Protein AF-A0A4U7J6J8-F1 (afdb_monomer_lite)

Sequence (63 aa):
MPELRQKEIKYRNCSYFYSAYIEQGILVNSGYNCRHPKQEEVVTEEGQEIGNCYSWSCPLCIK

Structure (mmCIF, N/CA/C/O backbone):
data_AF-A0A4U7J6J8-F1
#
_entry.id   AF-A0A4U7J6J8-F1
#
loop_
_atom_site.group_PDB
_atom_site.id
_atom_site.type_symbol
_atom_site.label_atom_id
_atom_site.label_alt_id
_atom_site.label_comp_id
_atom_site.label_asym_id
_atom_site.label_entity_id
_atom_site.label_seq_id
_atom_site.pdbx_PDB_ins_code
_atom_site.Cartn_x
_atom_site.Cartn_y
_atom_site.Cartn_z
_atom_site.occupancy
_atom_site.B_iso_or_equiv
_atom_site.auth_seq_id
_atom_site.auth_comp_id
_atom_site.auth_asym_id
_atom_site.auth_atom_id
_atom_site.pdbx_PDB_model_num
ATOM 1 N N . MET A 1 1 ? 23.788 11.935 10.559 1.00 38.94 1 MET A N 1
ATOM 2 C CA . MET A 1 1 ? 23.007 10.685 10.663 1.00 38.94 1 MET A CA 1
ATOM 3 C C . MET A 1 1 ? 22.586 10.256 9.260 1.00 38.94 1 MET A C 1
ATOM 5 O O . MET A 1 1 ? 21.708 10.899 8.699 1.00 38.94 1 MET A O 1
ATOM 9 N N . PRO A 1 2 ? 23.269 9.287 8.625 1.00 41.19 2 PRO A N 1
ATOM 10 C CA . PRO A 1 2 ? 23.113 8.996 7.198 1.00 41.19 2 PRO A CA 1
ATOM 11 C C . PRO A 1 2 ? 22.158 7.820 6.897 1.00 41.19 2 PRO A C 1
ATOM 13 O O . PRO A 1 2 ? 22.396 7.082 5.948 1.00 41.19 2 PRO A O 1
ATOM 16 N N . G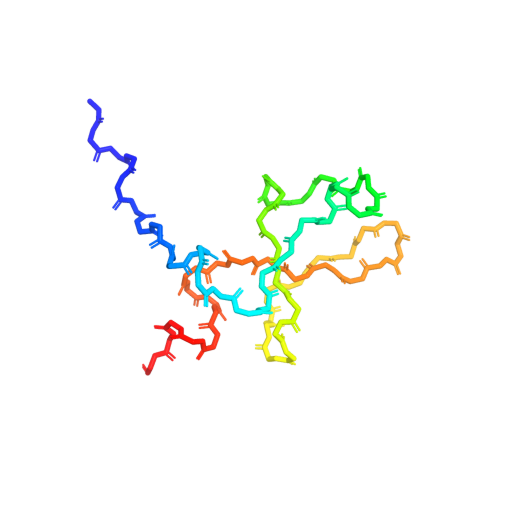LU A 1 3 ? 21.077 7.638 7.664 1.00 43.41 3 GLU A N 1
ATOM 17 C CA . GLU A 1 3 ? 20.218 6.437 7.563 1.00 43.41 3 GLU A CA 1
ATOM 18 C C . GLU A 1 3 ? 18.874 6.643 6.839 1.00 43.41 3 GLU A C 1
ATOM 20 O O . GLU A 1 3 ? 18.170 5.682 6.556 1.00 43.41 3 GLU A O 1
ATOM 25 N N . LEU A 1 4 ? 18.534 7.863 6.412 1.00 46.97 4 LEU A N 1
ATOM 26 C CA . LEU A 1 4 ? 17.246 8.149 5.750 1.00 46.97 4 LEU A CA 1
ATOM 27 C C . LEU A 1 4 ? 17.218 7.868 4.233 1.00 46.97 4 LEU A C 1
ATOM 29 O O . LEU A 1 4 ? 16.348 8.361 3.524 1.00 46.97 4 LEU A O 1
ATOM 33 N N . ARG A 1 5 ? 18.168 7.089 3.698 1.00 44.38 5 ARG A N 1
ATOM 34 C CA . ARG A 1 5 ? 18.278 6.803 2.251 1.00 44.38 5 ARG A CA 1
ATOM 35 C C . ARG A 1 5 ? 18.035 5.344 1.870 1.00 44.38 5 ARG A C 1
ATOM 37 O O . ARG A 1 5 ? 18.537 4.878 0.848 1.00 44.38 5 ARG A O 1
ATOM 44 N N . GLN A 1 6 ? 17.210 4.621 2.622 1.00 44.94 6 GLN A N 1
ATOM 45 C CA . GLN A 1 6 ? 16.639 3.373 2.116 1.00 44.94 6 GLN A CA 1
ATOM 46 C C . GLN A 1 6 ? 15.377 3.658 1.298 1.00 44.94 6 GLN A C 1
ATOM 48 O O . GLN A 1 6 ? 14.252 3.517 1.753 1.00 44.94 6 GLN A O 1
ATOM 53 N N . LYS A 1 7 ? 15.648 4.040 0.044 1.00 45.19 7 LYS A N 1
ATOM 54 C CA . LYS A 1 7 ? 14.882 3.651 -1.144 1.00 45.19 7 LYS A CA 1
ATOM 55 C C . LYS A 1 7 ? 13.396 3.980 -1.070 1.00 45.19 7 LYS A C 1
ATOM 57 O O . LYS A 1 7 ? 12.549 3.106 -0.896 1.00 45.19 7 LYS A O 1
ATOM 62 N N . GLU A 1 8 ? 13.100 5.248 -1.336 1.00 46.38 8 GLU A N 1
ATOM 63 C CA . GLU A 1 8 ? 11.820 5.617 -1.918 1.00 46.38 8 GLU A CA 1
ATOM 64 C C . GLU A 1 8 ? 11.557 4.684 -3.107 1.00 46.38 8 GLU A C 1
ATOM 66 O O . GLU A 1 8 ? 12.243 4.738 -4.132 1.00 46.38 8 GLU A O 1
ATOM 71 N N . ILE A 1 9 ? 10.575 3.792 -2.981 1.00 50.75 9 ILE A N 1
ATOM 72 C CA . ILE A 1 9 ? 9.921 3.238 -4.162 1.00 50.75 9 ILE A CA 1
ATOM 73 C C . ILE A 1 9 ? 9.506 4.449 -5.001 1.00 50.75 9 ILE A C 1
ATOM 75 O O . ILE A 1 9 ? 9.253 5.534 -4.477 1.00 50.75 9 ILE A O 1
ATOM 79 N N . LYS A 1 10 ? 9.406 4.293 -6.316 1.00 53.50 10 LYS A N 1
ATOM 80 C CA . LYS A 1 10 ? 8.709 5.258 -7.172 1.00 53.50 10 LYS A CA 1
ATOM 81 C C . LYS A 1 10 ? 7.209 5.318 -6.801 1.00 53.50 10 LYS A C 1
ATOM 83 O O . LYS A 1 10 ? 6.369 5.043 -7.650 1.00 53.50 10 LYS A O 1
ATOM 88 N N . TYR A 1 11 ? 6.858 5.649 -5.553 1.00 54.97 11 TYR A N 1
ATOM 89 C CA . TYR A 1 11 ? 5.495 5.728 -5.029 1.00 54.97 11 TYR A CA 1
ATOM 90 C C . TYR A 1 11 ? 4.661 6.657 -5.909 1.00 54.97 11 TYR A C 1
ATOM 92 O O . TYR A 1 11 ? 3.536 6.325 -6.259 1.00 54.97 11 TYR A O 1
ATOM 100 N N . ARG A 1 12 ? 5.270 7.758 -6.385 1.00 58.78 12 ARG A N 1
ATOM 101 C CA . ARG A 1 12 ? 4.638 8.718 -7.302 1.00 58.78 12 ARG A CA 1
ATOM 102 C C . ARG A 1 12 ? 4.081 8.107 -8.592 1.00 58.78 12 ARG A C 1
ATOM 104 O O . ARG A 1 12 ? 3.158 8.684 -9.145 1.00 58.78 12 ARG A O 1
ATOM 111 N N . ASN A 1 13 ? 4.623 6.982 -9.066 1.00 72.25 13 ASN A N 1
ATOM 112 C CA . ASN A 1 13 ? 4.219 6.361 -10.334 1.00 72.25 13 ASN A CA 1
ATOM 113 C C . ASN A 1 13 ? 3.680 4.931 -10.158 1.00 72.25 13 ASN A C 1
ATOM 115 O O . ASN A 1 13 ? 3.505 4.222 -11.148 1.00 72.25 13 ASN A O 1
ATOM 119 N N . CYS A 1 14 ? 3.454 4.471 -8.926 1.00 83.00 14 CYS A N 1
ATOM 120 C CA . CYS A 1 14 ? 2.830 3.174 -8.700 1.00 83.00 14 CYS A CA 1
ATOM 121 C C . CYS A 1 14 ? 1.315 3.315 -8.888 1.00 83.00 14 CYS A C 1
ATOM 123 O O . CYS A 1 14 ? 0.644 3.921 -8.061 1.00 83.00 14 CYS A O 1
ATOM 125 N N . SER A 1 15 ? 0.761 2.721 -9.946 1.00 88.31 15 SER A N 1
ATOM 126 C CA . SER A 1 15 ? -0.687 2.746 -10.219 1.00 88.31 15 SER A CA 1
ATOM 127 C C . SER A 1 15 ? -1.535 2.020 -9.167 1.00 88.31 15 SER A C 1
ATOM 129 O O . SER A 1 15 ? -2.754 2.136 -9.181 1.00 88.31 15 SER A O 1
ATOM 131 N N . TYR A 1 16 ? -0.897 1.249 -8.285 1.00 92.25 16 TYR A N 1
ATOM 132 C CA . TYR A 1 16 ? -1.544 0.497 -7.209 1.00 92.25 16 TYR A CA 1
ATOM 133 C C . TYR A 1 16 ? -1.383 1.161 -5.840 1.00 92.25 16 TYR A C 1
ATOM 135 O O . TYR A 1 16 ? -1.907 0.643 -4.854 1.00 92.25 16 TYR A O 1
ATOM 143 N N . PHE A 1 17 ? -0.633 2.261 -5.758 1.00 92.00 17 PHE A N 1
ATOM 144 C CA . PHE A 1 17 ? -0.459 2.996 -4.516 1.00 92.00 17 PHE A CA 1
ATOM 145 C C . PHE A 1 17 ? -1.779 3.637 -4.086 1.00 92.00 17 PHE A C 1
ATOM 147 O O . PHE A 1 17 ? -2.488 4.228 -4.899 1.00 92.00 17 PHE A O 1
ATOM 154 N N . TYR A 1 18 ? -2.071 3.551 -2.794 1.00 93.44 18 TYR A N 1
ATOM 155 C CA . TYR A 1 18 ? -3.155 4.279 -2.148 1.00 93.44 18 TYR A CA 1
ATOM 156 C C . TYR A 1 18 ? -2.794 4.556 -0.685 1.00 93.44 18 TYR A C 1
ATOM 158 O O . TYR A 1 18 ? -1.797 4.043 -0.174 1.00 93.44 18 TYR A O 1
ATOM 166 N N . SER A 1 19 ? -3.612 5.357 -0.003 1.00 92.81 19 SER A N 1
ATOM 167 C CA . SER A 1 19 ? -3.478 5.591 1.434 1.00 92.81 19 SER A CA 1
ATOM 168 C C . SER A 1 19 ? -4.724 5.098 2.158 1.00 92.81 19 SER A C 1
ATOM 170 O O . SER A 1 19 ? -5.794 5.691 2.018 1.00 92.81 19 SER A O 1
ATOM 172 N N . ALA A 1 20 ? -4.585 4.032 2.952 1.00 94.88 20 ALA A N 1
ATOM 173 C CA . ALA A 1 20 ? -5.680 3.513 3.773 1.00 94.88 20 ALA A CA 1
ATOM 174 C C . ALA A 1 20 ? -6.140 4.549 4.809 1.00 94.88 20 ALA A C 1
ATOM 176 O O . ALA A 1 20 ? -7.326 4.650 5.103 1.00 94.88 20 ALA A O 1
ATOM 177 N N . TYR A 1 21 ? -5.229 5.407 5.275 1.00 94.62 21 TYR A N 1
ATOM 178 C CA . TYR A 1 21 ? -5.571 6.492 6.188 1.00 94.62 21 TYR A CA 1
ATOM 179 C C . TYR A 1 21 ? -6.525 7.510 5.550 1.00 94.62 21 TYR A C 1
ATOM 181 O O . TYR A 1 21 ? -7.509 7.899 6.168 1.00 94.62 21 TYR A O 1
ATOM 189 N N . ILE A 1 22 ? -6.272 7.913 4.300 1.00 93.56 22 ILE A N 1
ATOM 190 C CA . ILE A 1 22 ? -7.126 8.887 3.603 1.00 93.56 22 ILE A CA 1
ATOM 191 C C . ILE A 1 22 ? -8.482 8.273 3.240 1.00 93.56 22 ILE A C 1
ATOM 193 O O . ILE A 1 22 ? -9.503 8.943 3.353 1.00 93.56 22 ILE A O 1
ATOM 197 N N . GLU A 1 23 ? -8.500 7.018 2.786 1.00 94.44 23 GLU A N 1
ATOM 198 C CA . GLU A 1 23 ? -9.730 6.385 2.299 1.00 94.44 23 GLU A CA 1
ATOM 199 C C . GLU A 1 23 ? -10.604 5.796 3.415 1.00 94.44 23 GLU A C 1
ATOM 201 O O . GLU A 1 23 ? -11.824 5.757 3.275 1.00 94.44 23 GLU A O 1
ATOM 206 N N . GLN A 1 24 ? -9.993 5.307 4.496 1.00 93.00 24 GLN A N 1
ATOM 207 C CA . GLN A 1 24 ? -10.652 4.471 5.508 1.00 93.00 24 GLN A CA 1
ATOM 208 C C . GLN A 1 24 ? -10.353 4.916 6.949 1.00 93.00 24 GLN A C 1
ATOM 210 O O . GLN A 1 24 ? -10.962 4.397 7.873 1.00 93.00 24 GLN A O 1
ATOM 215 N N . GLY A 1 25 ? -9.433 5.862 7.171 1.00 94.75 25 GLY A N 1
ATOM 216 C CA . GLY A 1 25 ? -9.012 6.279 8.517 1.00 94.75 25 GLY A CA 1
ATOM 217 C C . GLY A 1 25 ? -8.011 5.337 9.197 1.00 94.75 25 GLY A C 1
ATOM 218 O O . GLY A 1 25 ? -7.569 5.619 10.308 1.00 94.75 25 GLY A O 1
ATOM 219 N N . ILE A 1 26 ? -7.592 4.262 8.524 1.00 94.44 26 ILE A N 1
ATOM 220 C CA . ILE A 1 26 ? -6.706 3.230 9.076 1.00 94.44 26 ILE A CA 1
ATOM 221 C C . ILE A 1 26 ? -5.237 3.621 8.858 1.00 94.44 26 ILE A C 1
ATOM 223 O O . ILE A 1 26 ? -4.751 3.678 7.723 1.00 94.44 26 ILE A O 1
ATOM 227 N N . LEU A 1 27 ? -4.502 3.887 9.943 1.00 93.25 27 LEU A N 1
ATOM 228 C CA . LEU A 1 27 ? -3.089 4.271 9.870 1.00 93.25 27 LEU A CA 1
ATOM 229 C C . LEU A 1 27 ? -2.163 3.051 9.937 1.00 93.25 27 LEU A C 1
ATOM 231 O O . LEU A 1 27 ? -1.730 2.630 11.004 1.00 93.25 27 LEU A O 1
ATOM 235 N N . VAL A 1 28 ? -1.794 2.547 8.761 1.0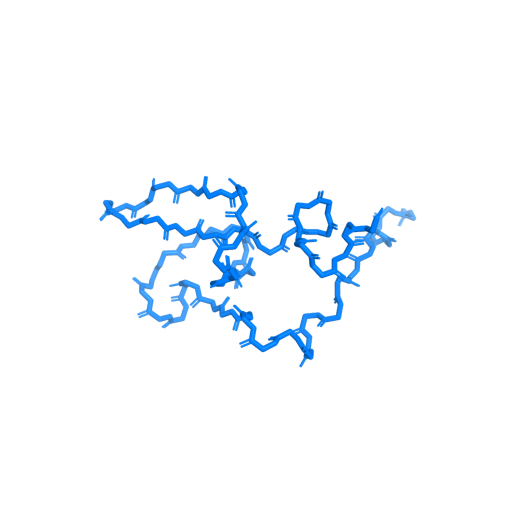0 90.44 28 VAL A N 1
ATOM 236 C CA . VAL A 1 28 ? -0.833 1.450 8.579 1.00 90.44 28 VAL A CA 1
ATOM 237 C C . VAL A 1 28 ? 0.286 1.895 7.645 1.00 90.44 28 VAL A C 1
ATOM 239 O O . VAL A 1 28 ? 0.035 2.594 6.661 1.00 90.44 28 VAL A O 1
ATOM 242 N N . ASN A 1 29 ? 1.525 1.480 7.935 1.00 89.38 29 ASN A N 1
ATOM 243 C CA . ASN A 1 29 ? 2.715 1.802 7.139 1.00 89.38 29 ASN A CA 1
ATOM 244 C C . ASN A 1 29 ? 2.827 3.298 6.799 1.00 89.38 29 ASN A C 1
ATOM 246 O O . ASN A 1 29 ? 3.090 3.687 5.660 1.00 89.38 29 ASN A O 1
ATOM 250 N N . SER A 1 30 ? 2.536 4.154 7.780 1.00 89.44 30 SER A N 1
ATOM 251 C CA . SER A 1 30 ? 2.557 5.613 7.623 1.00 89.44 30 SER A CA 1
ATOM 252 C C . SER A 1 30 ? 1.693 6.128 6.457 1.00 89.44 30 SER A C 1
ATOM 254 O O . SER A 1 30 ? 1.991 7.174 5.882 1.00 89.44 30 SER A O 1
ATOM 256 N N . GLY A 1 31 ? 0.645 5.386 6.081 1.00 89.75 31 GLY A N 1
ATOM 257 C CA . GLY A 1 31 ? -0.255 5.718 4.978 1.00 89.75 31 GLY A CA 1
ATOM 258 C C . GLY A 1 31 ? 0.266 5.361 3.582 1.00 89.75 31 GLY A C 1
ATOM 259 O O . GLY A 1 31 ? -0.324 5.823 2.606 1.00 89.75 31 GLY A O 1
ATOM 260 N N . TYR A 1 32 ? 1.345 4.575 3.472 1.00 90.31 32 TYR A N 1
ATOM 261 C CA . TYR A 1 32 ? 1.894 4.093 2.203 1.00 90.31 32 TYR A CA 1
ATOM 262 C C . TYR A 1 32 ? 1.410 2.670 1.908 1.00 90.31 32 TYR A C 1
ATOM 264 O O . TYR A 1 32 ? 2.074 1.683 2.232 1.00 90.31 32 TYR A O 1
ATOM 272 N N . ASN A 1 33 ? 0.255 2.541 1.265 1.00 93.12 33 ASN A N 1
ATOM 273 C CA . ASN A 1 33 ? -0.389 1.250 1.036 1.00 93.12 33 ASN A CA 1
ATOM 274 C C . ASN A 1 33 ? -0.434 0.905 -0.460 1.00 93.12 33 ASN A C 1
ATOM 276 O O . ASN A 1 33 ? -0.223 1.753 -1.330 1.00 93.12 33 ASN A O 1
ATOM 280 N N . CYS A 1 34 ? -0.627 -0.373 -0.780 1.00 92.12 34 CYS A N 1
ATOM 281 C CA . CYS A 1 34 ? -0.610 -0.874 -2.153 1.00 92.12 34 CYS A CA 1
ATOM 282 C C . CYS A 1 34 ? -1.712 -1.914 -2.374 1.00 92.12 34 CYS A C 1
ATOM 284 O O . CYS A 1 34 ? -1.824 -2.857 -1.598 1.00 92.12 34 CYS A O 1
ATOM 286 N N . ARG A 1 35 ? -2.482 -1.777 -3.460 1.00 92.94 35 ARG A N 1
ATOM 287 C CA . ARG A 1 35 ? -3.524 -2.734 -3.894 1.00 92.94 35 ARG A CA 1
ATOM 288 C C . ARG A 1 35 ? -3.038 -3.700 -4.971 1.00 92.94 35 ARG A C 1
ATOM 290 O O . ARG A 1 35 ? -3.839 -4.230 -5.737 1.00 92.94 35 ARG A O 1
ATOM 297 N N . HIS A 1 36 ? -1.725 -3.873 -5.119 1.00 91.94 36 HIS A N 1
ATOM 298 C CA . HIS A 1 36 ? -1.214 -4.800 -6.119 1.00 91.94 36 HIS A CA 1
ATOM 299 C C . HIS A 1 36 ? -1.695 -6.221 -5.759 1.00 91.94 36 HIS A C 1
ATOM 301 O O . HIS A 1 36 ? -1.413 -6.654 -4.646 1.00 91.94 36 HIS A O 1
ATOM 307 N N . PRO A 1 37 ? -2.347 -6.983 -6.663 1.00 91.81 37 PRO A N 1
ATOM 308 C CA . PRO A 1 37 ? -2.941 -8.292 -6.333 1.00 91.81 37 PRO A CA 1
ATOM 309 C C . PRO A 1 37 ? -1.953 -9.361 -5.846 1.00 91.81 37 PRO A C 1
ATOM 311 O O . PRO A 1 37 ? -2.352 -10.421 -5.386 1.00 91.81 37 PRO A O 1
ATOM 314 N N . LYS A 1 38 ? -0.656 -9.097 -6.014 1.00 91.12 38 LYS A N 1
ATOM 315 C CA . LYS A 1 38 ? 0.455 -9.949 -5.569 1.00 91.12 38 LYS A CA 1
ATOM 316 C C . LYS A 1 38 ? 1.248 -9.346 -4.398 1.00 91.12 38 LYS A C 1
ATOM 318 O O . LYS A 1 38 ? 2.386 -9.738 -4.197 1.00 91.12 38 LYS A O 1
ATOM 323 N N . GLN A 1 39 ? 0.736 -8.316 -3.720 1.00 90.44 39 GLN A N 1
ATOM 324 C CA . GLN A 1 39 ? 1.368 -7.827 -2.493 1.00 90.44 39 GLN A CA 1
ATOM 325 C C . GLN A 1 39 ? 1.121 -8.849 -1.381 1.00 90.44 39 GLN A C 1
ATOM 327 O O . GLN A 1 39 ? -0.028 -9.122 -1.055 1.00 90.44 39 GLN A O 1
ATOM 332 N N . GLU A 1 40 ? 2.193 -9.396 -0.824 1.00 90.69 40 GLU A N 1
ATOM 333 C CA . GLU A 1 40 ? 2.138 -10.430 0.215 1.00 90.69 40 GLU A CA 1
ATOM 334 C C . GLU A 1 40 ? 2.215 -9.840 1.630 1.00 90.69 40 GLU A C 1
ATOM 336 O O . GLU A 1 40 ? 1.669 -10.410 2.569 1.00 90.69 40 GLU A O 1
ATOM 341 N N . GLU A 1 41 ? 2.837 -8.668 1.789 1.00 92.44 41 GLU A N 1
ATOM 342 C CA . GLU A 1 41 ? 2.917 -7.953 3.067 1.00 92.44 41 GLU A CA 1
ATOM 343 C C . GLU A 1 41 ? 1.603 -7.220 3.329 1.00 92.44 41 GLU A C 1
ATOM 345 O O . GLU A 1 41 ? 1.463 -6.027 3.040 1.00 92.44 41 GLU A O 1
ATOM 350 N N . VAL A 1 42 ? 0.624 -7.956 3.840 1.00 94.25 42 VAL A N 1
ATOM 351 C CA . VAL A 1 42 ? -0.688 -7.444 4.234 1.00 94.25 42 VAL A CA 1
ATOM 352 C C . VAL A 1 42 ? -0.822 -7.435 5.752 1.00 94.25 42 VAL A C 1
ATOM 354 O O . VAL A 1 42 ? -0.269 -8.283 6.449 1.00 94.25 42 VAL A O 1
ATOM 357 N N . VAL A 1 43 ? -1.581 -6.477 6.272 1.00 94.62 43 VAL A N 1
ATOM 358 C CA . VAL A 1 43 ? -2.050 -6.490 7.661 1.00 94.62 43 VAL A CA 1
ATOM 359 C C . VAL A 1 43 ? -3.565 -6.434 7.680 1.00 94.62 43 VAL A C 1
ATOM 361 O O . VAL A 1 43 ? -4.175 -5.822 6.803 1.00 94.62 43 VAL A O 1
ATOM 364 N N . THR A 1 44 ? -4.178 -7.067 8.673 1.00 95.75 44 THR A N 1
ATOM 365 C CA . THR A 1 44 ? -5.621 -6.975 8.886 1.00 95.75 44 THR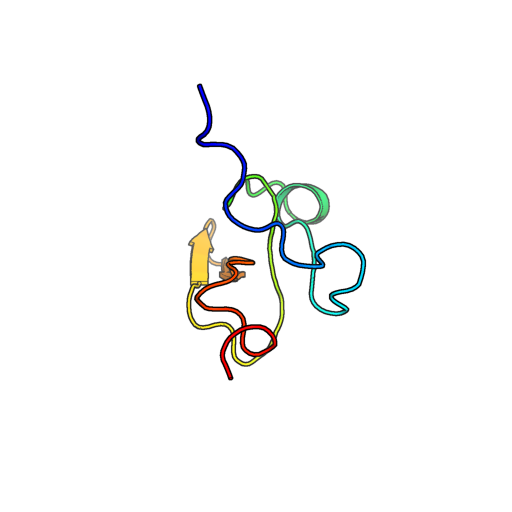 A CA 1
ATOM 366 C C . THR A 1 44 ? -5.898 -5.952 9.974 1.00 95.75 44 THR A C 1
ATOM 368 O O . THR A 1 44 ? -5.538 -6.173 11.125 1.00 95.75 44 THR A O 1
ATOM 371 N N . GLU A 1 45 ? -6.565 -4.861 9.617 1.00 93.50 45 GLU A N 1
ATOM 372 C CA . GLU A 1 45 ? -7.001 -3.816 10.546 1.00 93.50 45 GLU A CA 1
ATOM 373 C C . GLU A 1 45 ? -8.492 -3.575 10.350 1.00 93.50 45 GLU A C 1
ATOM 375 O O . GLU A 1 45 ? -8.972 -3.520 9.220 1.00 93.50 45 GLU A O 1
ATOM 380 N N . GLU A 1 46 ? -9.248 -3.501 11.446 1.00 90.50 46 GLU A N 1
ATOM 381 C CA . GLU 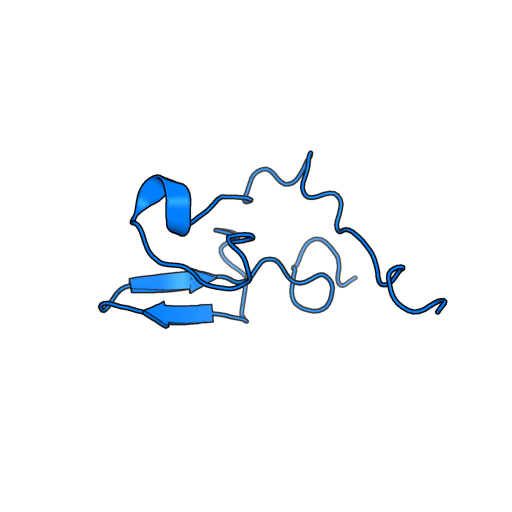A 1 46 ? -10.711 -3.316 11.415 1.00 90.50 46 GLU A CA 1
ATOM 382 C C . GLU A 1 46 ? -11.455 -4.330 10.511 1.00 90.50 46 GLU A C 1
ATOM 384 O O . GLU A 1 46 ? -12.513 -4.049 9.948 1.00 90.50 46 GLU A O 1
ATOM 389 N N . GLY A 1 47 ? -10.896 -5.539 10.362 1.00 92.31 47 GLY A N 1
ATOM 390 C CA . GLY A 1 47 ? -11.441 -6.591 9.497 1.00 92.31 47 GLY A CA 1
ATOM 391 C C . GLY A 1 47 ? -11.165 -6.404 8.000 1.00 92.31 47 GLY A C 1
ATOM 392 O O . GLY A 1 47 ? -11.736 -7.131 7.190 1.00 92.31 47 GLY A O 1
ATOM 393 N N . GLN A 1 48 ? -10.300 -5.460 7.623 1.00 90.62 48 GLN A N 1
ATOM 394 C CA . GLN A 1 48 ? -9.889 -5.196 6.246 1.00 90.62 48 GLN A CA 1
ATOM 395 C C . GLN A 1 48 ? -8.419 -5.558 6.035 1.00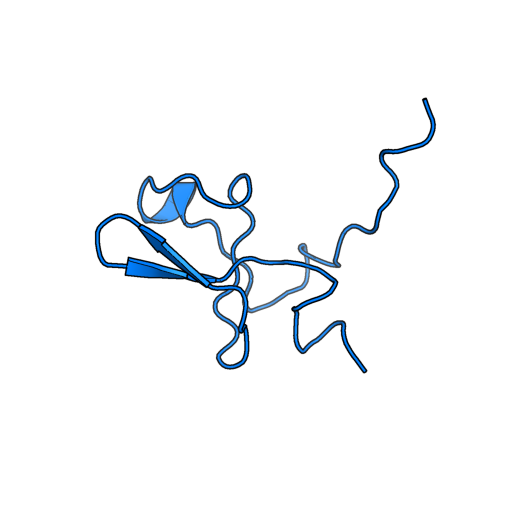 90.62 48 GLN A C 1
ATOM 397 O O . GLN A 1 48 ? -7.564 -5.224 6.853 1.00 90.62 48 GLN A O 1
ATOM 402 N N . GLU A 1 49 ? -8.109 -6.216 4.918 1.00 95.19 49 GLU A N 1
ATOM 403 C CA . GLU A 1 49 ? -6.727 -6.490 4.519 1.00 95.19 49 GLU A CA 1
ATOM 404 C C . GLU A 1 49 ? -6.120 -5.281 3.799 1.00 95.19 49 GLU A C 1
ATOM 406 O O . GLU A 1 49 ? -6.603 -4.835 2.756 1.00 95.19 49 GLU A O 1
ATOM 411 N N . ILE A 1 50 ? -5.031 -4.761 4.359 1.00 95.75 50 ILE A N 1
ATOM 412 C CA . ILE A 1 50 ? -4.324 -3.572 3.893 1.00 95.75 50 ILE A CA 1
ATOM 413 C C . ILE A 1 50 ? -2.911 -3.974 3.479 1.00 95.75 50 ILE A C 1
ATOM 415 O O . ILE A 1 50 ? -2.088 -4.362 4.306 1.00 95.75 50 ILE A O 1
ATOM 419 N N . GLY A 1 51 ? -2.611 -3.861 2.184 1.00 94.44 51 GLY A N 1
ATOM 420 C CA . GLY A 1 51 ? -1.279 -4.140 1.651 1.00 94.44 51 GLY A CA 1
ATOM 421 C C . GLY A 1 51 ? -0.288 -3.014 1.943 1.00 94.44 51 GLY A C 1
ATOM 422 O O . GLY A 1 51 ? -0.570 -1.839 1.697 1.00 94.44 51 GLY A O 1
ATOM 423 N N . ASN A 1 52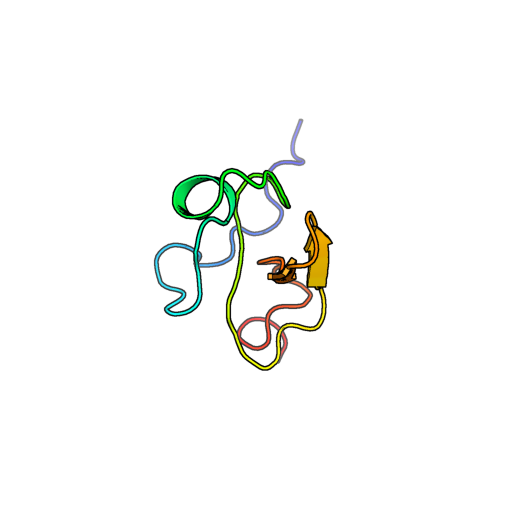 ? 0.909 -3.361 2.405 1.00 91.81 52 ASN A N 1
ATOM 424 C CA . ASN A 1 52 ? 1.993 -2.421 2.673 1.00 91.81 52 ASN A CA 1
ATOM 425 C C . ASN A 1 52 ? 2.819 -2.159 1.414 1.00 91.81 52 ASN A C 1
ATOM 427 O O . ASN A 1 52 ? 3.252 -3.081 0.728 1.00 91.81 52 ASN A O 1
ATOM 431 N N . CYS A 1 53 ? 3.069 -0.894 1.070 1.00 90.25 53 CYS A N 1
ATOM 432 C CA . CYS A 1 53 ? 3.898 -0.549 -0.085 1.00 90.25 53 CYS A CA 1
ATOM 433 C C . CYS A 1 53 ? 5.394 -0.588 0.280 1.00 90.25 53 CYS A C 1
ATOM 435 O O . CYS A 1 53 ? 6.022 0.456 0.441 1.00 90.25 53 CYS A O 1
ATOM 437 N N . TYR A 1 54 ? 5.969 -1.785 0.428 1.00 86.31 54 TYR A N 1
ATOM 438 C CA . TYR A 1 54 ? 7.395 -1.964 0.727 1.00 86.31 54 TYR A CA 1
ATOM 439 C C . TYR A 1 54 ? 8.234 -2.302 -0.503 1.00 86.31 54 TYR A C 1
ATOM 441 O O . TYR A 1 54 ? 7.806 -3.044 -1.382 1.00 86.31 54 TYR A O 1
ATOM 449 N N . SER A 1 55 ? 9.467 -1.789 -0.568 1.00 82.00 55 SER A N 1
ATOM 450 C CA . SER A 1 55 ? 10.345 -2.007 -1.730 1.00 82.00 55 SER A CA 1
ATOM 451 C C . SER A 1 55 ? 10.822 -3.454 -1.842 1.00 82.00 55 SER A C 1
ATOM 453 O O . SER A 1 55 ? 11.109 -3.915 -2.943 1.00 82.00 55 SER A O 1
ATOM 455 N N . TRP A 1 56 ? 10.879 -4.165 -0.716 1.00 83.00 56 TRP A N 1
ATOM 456 C CA . TRP A 1 56 ? 11.317 -5.557 -0.620 1.00 83.00 56 TRP A CA 1
ATOM 457 C C . TRP A 1 56 ? 10.194 -6.582 -0.793 1.00 83.00 56 TRP A C 1
ATOM 459 O O . TRP A 1 56 ? 10.509 -7.755 -0.930 1.00 83.00 56 TRP A O 1
ATOM 469 N N . SER A 1 57 ? 8.923 -6.161 -0.787 1.00 83.75 57 SER A N 1
ATOM 470 C CA . SER A 1 57 ? 7.763 -7.037 -1.030 1.00 83.75 57 SER A CA 1
ATOM 471 C C . SER A 1 57 ? 6.967 -6.652 -2.282 1.00 83.75 57 SER A C 1
ATOM 473 O O . SER A 1 57 ? 6.167 -7.434 -2.784 1.00 83.75 57 SER A O 1
ATOM 475 N N . CYS A 1 58 ? 7.178 -5.444 -2.819 1.00 84.31 58 CYS A N 1
ATOM 476 C CA . CYS A 1 58 ? 6.470 -4.971 -3.999 1.00 84.31 58 CYS A CA 1
ATOM 477 C C . CYS A 1 58 ? 6.853 -5.807 -5.236 1.00 84.31 58 CYS A C 1
ATOM 479 O O . CYS A 1 58 ? 8.014 -5.769 -5.659 1.00 84.31 58 CYS A O 1
ATOM 481 N N . PRO A 1 59 ? 5.882 -6.449 -5.912 1.00 82.00 59 PRO A N 1
ATOM 482 C CA . PRO A 1 59 ? 6.129 -7.248 -7.118 1.00 82.00 59 PRO A CA 1
ATOM 483 C C . PRO A 1 59 ? 6.707 -6.457 -8.299 1.00 82.00 59 PRO A C 1
ATOM 485 O O . PRO A 1 59 ? 7.200 -7.041 -9.257 1.00 82.00 59 PRO A O 1
ATOM 488 N N . LEU A 1 60 ? 6.632 -5.121 -8.260 1.00 81.88 60 LEU A N 1
ATOM 489 C CA . LEU A 1 60 ? 7.241 -4.242 -9.264 1.00 81.88 60 LEU A CA 1
ATOM 490 C C . LEU A 1 60 ? 8.710 -3.900 -8.952 1.00 81.88 60 LEU A C 1
ATOM 492 O O . LEU A 1 60 ? 9.396 -3.325 -9.798 1.00 81.88 60 LEU A O 1
ATOM 496 N N . CYS A 1 61 ? 9.183 -4.196 -7.738 1.00 77.38 61 CYS A N 1
ATOM 497 C CA . CYS A 1 61 ? 10.524 -3.862 -7.255 1.00 77.38 61 CYS A CA 1
ATOM 498 C C . CYS A 1 61 ? 11.433 -5.085 -7.102 1.00 77.38 61 CYS A C 1
ATOM 500 O O . CYS A 1 61 ? 12.642 -4.952 -7.289 1.00 77.38 61 CYS A O 1
ATOM 502 N N . ILE A 1 62 ? 10.870 -6.253 -6.796 1.00 72.31 62 ILE A N 1
ATOM 503 C CA . ILE A 1 62 ? 11.605 -7.517 -6.736 1.00 72.31 62 ILE A CA 1
ATOM 504 C C . ILE A 1 62 ? 11.629 -8.096 -8.154 1.00 72.31 62 ILE A C 1
ATOM 506 O O . ILE A 1 62 ? 10.576 -8.355 -8.735 1.00 72.31 62 ILE A O 1
ATOM 510 N N . LYS A 1 63 ? 12.823 -8.225 -8.735 1.00 59.12 63 LYS A N 1
ATOM 511 C CA . LYS A 1 63 ? 13.059 -8.915 -10.008 1.00 59.12 63 LYS A CA 1
ATOM 512 C C . LYS A 1 63 ? 13.762 -10.232 -9.751 1.00 59.12 63 LYS A C 1
ATOM 514 O O . LYS A 1 63 ? 14.664 -10.222 -8.885 1.00 59.12 63 LYS A O 1
#

pLDDT: mean 81.32, std 17.76, range [38.94, 95.75]

Secondary structure (DSSP, 8-state):
---TTS----GGG-TTEE-HHHHHS---GGG-EE--TT---EEEETTEEEEB--TTT-TTT--

Foldseek 3Di:
DPPPPPDDDVLVPQPFWFFCCVVPVDQDQNRTWGPDVQQPQWDADPNDTTGHPDLVRDPVNDD

Radius of gyration: 11.98 Å; chains: 1; bounding box: 35×21×22 Å

Organism: NCBI:txid2488810